Protein AF-A0A3N1PP78-F1 (afdb_monomer_lite)

Sequence (85 aa):
MKEDNRSQVVSVRLNAEQLEFLNRMKAEMENDMETEVAMATVIRRILSRYISKHQQGGGDRLRRFMELEARVATLESKLATLEKS

Organism: NCBI:txid584787

Radius of gyration: 23.82 Å; chains: 1; bounding box: 44×26×66 Å

Secondary structure (DSSP, 8-state):
---------------HHHHHHHHHHHHHHHHHHTS---HHHHHHHHHHHHHHHHHHHHHHHHHHHHHHHHHHHHHHHHHHHHTT-

Structure (mmCIF, N/CA/C/O backbone):
data_AF-A0A3N1PP78-F1
#
_entry.id   AF-A0A3N1PP78-F1
#
loop_
_atom_site.group_PDB
_atom_site.id
_atom_site.type_symbol
_atom_site.label_atom_id
_atom_site.label_alt_id
_atom_site.label_comp_id
_atom_site.label_asym_id
_atom_site.label_entity_id
_atom_site.label_seq_id
_atom_site.pdbx_PDB_ins_code
_atom_site.Cartn_x
_atom_site.Cartn_y
_atom_site.Cartn_z
_atom_site.occupancy
_atom_site.B_iso_or_equiv
_atom_site.auth_seq_id
_atom_site.auth_comp_id
_atom_site.auth_asym_id
_atom_site.auth_atom_id
_atom_site.pdbx_PDB_model_num
ATOM 1 N N . MET A 1 1 ? -8.806 4.423 -23.496 1.00 41.78 1 MET A N 1
ATOM 2 C CA . MET A 1 1 ? -9.026 3.174 -22.740 1.00 41.78 1 MET A CA 1
ATOM 3 C C . MET A 1 1 ? -9.284 3.556 -21.292 1.00 41.78 1 MET A C 1
ATOM 5 O O . MET A 1 1 ? -8.400 4.135 -20.679 1.00 41.78 1 MET A O 1
ATOM 9 N N . LYS A 1 2 ? -10.511 3.381 -20.789 1.00 46.28 2 LYS A N 1
ATOM 10 C CA . LYS A 1 2 ? -10.827 3.557 -19.364 1.00 46.28 2 LYS A CA 1
ATOM 11 C C . LYS A 1 2 ? -10.730 2.169 -18.748 1.00 46.28 2 LYS A C 1
ATOM 13 O O . LYS A 1 2 ? -11.661 1.390 -18.906 1.00 46.28 2 LYS A O 1
ATOM 18 N N . GLU A 1 3 ? -9.579 1.829 -18.180 1.00 51.59 3 GLU A N 1
ATOM 19 C CA . GLU A 1 3 ? -9.447 0.563 -17.466 1.00 51.59 3 GLU A CA 1
ATOM 20 C C . GLU A 1 3 ? -10.352 0.590 -16.232 1.00 51.59 3 GLU A C 1
ATOM 22 O O . GLU A 1 3 ? -10.356 1.541 -15.446 1.00 51.59 3 GLU A O 1
ATOM 27 N N . ASP A 1 4 ? -11.182 -0.444 -16.143 1.00 52.06 4 ASP A N 1
ATOM 28 C CA . ASP A 1 4 ? -12.057 -0.783 -15.035 1.00 52.06 4 ASP A CA 1
ATOM 29 C C . ASP A 1 4 ? -11.306 -0.689 -13.700 1.00 52.06 4 ASP A C 1
ATOM 31 O O . ASP A 1 4 ? -10.565 -1.591 -13.314 1.00 52.06 4 ASP A O 1
ATOM 35 N N . ASN A 1 5 ? -11.547 0.386 -12.951 1.00 58.81 5 ASN A N 1
ATOM 36 C CA . ASN A 1 5 ? -11.026 0.588 -11.599 1.00 58.81 5 ASN A CA 1
ATOM 37 C C . ASN A 1 5 ? -11.804 -0.286 -10.586 1.00 58.81 5 ASN A C 1
ATOM 39 O O . ASN A 1 5 ? -12.342 0.198 -9.589 1.00 58.81 5 ASN A O 1
ATOM 43 N N . ARG A 1 6 ? -11.970 -1.579 -10.890 1.00 63.16 6 ARG A N 1
ATOM 44 C CA . ARG A 1 6 ? -12.678 -2.535 -10.036 1.00 63.16 6 ARG A CA 1
ATOM 45 C C . ARG A 1 6 ? -11.755 -2.914 -8.887 1.00 63.16 6 ARG A C 1
ATOM 47 O O . ARG A 1 6 ? -10.706 -3.513 -9.103 1.00 63.16 6 ARG A O 1
ATOM 54 N N . SER A 1 7 ? -12.157 -2.577 -7.662 1.00 66.50 7 SER A N 1
ATOM 55 C CA . SER A 1 7 ? -11.496 -3.049 -6.444 1.00 66.50 7 SER A CA 1
ATOM 56 C C . SER A 1 7 ? -11.432 -4.577 -6.451 1.00 66.50 7 SER A C 1
ATOM 58 O O . SER A 1 7 ? -12.441 -5.250 -6.247 1.00 66.50 7 SER A O 1
ATOM 60 N N . GLN A 1 8 ? -10.246 -5.125 -6.704 1.00 78.25 8 GLN A N 1
ATOM 61 C CA . GLN A 1 8 ? -10.001 -6.559 -6.648 1.00 78.25 8 GLN A CA 1
ATOM 62 C C . GLN A 1 8 ? -9.933 -6.999 -5.182 1.00 78.25 8 GLN A C 1
ATOM 64 O O . GLN A 1 8 ? -9.133 -6.480 -4.403 1.00 78.25 8 GLN A O 1
ATOM 69 N N . VAL A 1 9 ? -10.773 -7.962 -4.801 1.00 80.81 9 VAL A N 1
ATOM 70 C CA . VAL A 1 9 ? -10.720 -8.591 -3.476 1.00 80.81 9 VAL A CA 1
ATOM 71 C C . VAL A 1 9 ? -9.774 -9.783 -3.551 1.00 80.81 9 VAL A C 1
ATOM 73 O O . VAL A 1 9 ? -9.946 -10.668 -4.387 1.00 80.81 9 VAL A O 1
ATOM 76 N N . VAL A 1 10 ? -8.770 -9.806 -2.676 1.00 84.12 10 VAL A N 1
ATOM 77 C CA . VAL A 1 10 ? -7.781 -10.886 -2.588 1.00 84.12 10 VAL A CA 1
ATOM 78 C C . VAL A 1 10 ? -7.862 -11.508 -1.199 1.00 84.12 10 VAL A C 1
ATOM 80 O O . VAL A 1 10 ? -7.809 -10.798 -0.197 1.00 84.12 10 VAL A O 1
ATOM 83 N N . SER A 1 11 ? -7.988 -12.835 -1.139 1.00 88.50 11 SER A N 1
ATOM 84 C CA . SER A 1 11 ? -7.902 -13.589 0.114 1.00 88.50 11 SER A CA 1
ATOM 85 C C . SER A 1 11 ? -6.460 -14.030 0.347 1.00 88.50 11 SER A C 1
ATOM 87 O O . SER A 1 11 ? -5.822 -14.574 -0.554 1.00 88.50 11 SER A O 1
ATOM 89 N N . VAL A 1 12 ? -5.947 -13.797 1.554 1.00 88.56 12 VAL A N 1
ATOM 90 C CA . VAL A 1 12 ? -4.584 -14.164 1.952 1.00 88.56 12 VAL A CA 1
ATOM 91 C C . VAL A 1 12 ? -4.665 -14.986 3.230 1.00 88.56 12 VAL A C 1
ATOM 93 O O . VAL A 1 12 ? -5.367 -14.616 4.169 1.00 88.56 12 VAL A O 1
ATOM 96 N N . ARG A 1 13 ? -3.945 -16.110 3.268 1.00 93.81 13 ARG A N 1
ATOM 97 C CA . ARG A 1 13 ? -3.783 -16.907 4.487 1.00 93.81 13 ARG A CA 1
ATOM 98 C C . ARG A 1 13 ? -2.572 -16.393 5.247 1.00 93.81 13 ARG A C 1
ATOM 100 O O . ARG A 1 13 ? -1.479 -16.350 4.690 1.00 93.81 13 ARG A O 1
ATOM 107 N N . LEU A 1 14 ? -2.790 -16.023 6.501 1.00 93.69 14 LEU A N 1
ATOM 108 C CA . LEU A 1 14 ? -1.760 -15.532 7.405 1.00 93.69 14 LEU A CA 1
ATOM 109 C C . LEU A 1 14 ? -1.629 -16.492 8.583 1.00 93.69 14 LEU A C 1
ATOM 111 O O . LEU A 1 14 ? -2.621 -17.073 9.028 1.00 93.69 14 LEU A O 1
ATOM 115 N N . ASN A 1 15 ? -0.407 -16.663 9.074 1.00 97.06 15 ASN A N 1
ATOM 116 C CA . ASN A 1 15 ? -0.172 -17.374 10.325 1.00 97.06 15 ASN A CA 1
ATOM 117 C C . ASN A 1 15 ? -0.462 -16.459 11.536 1.00 97.06 15 ASN A C 1
ATOM 119 O O . ASN A 1 15 ? -0.733 -15.264 11.384 1.00 97.06 15 ASN A O 1
ATOM 123 N N . ALA A 1 16 ? -0.424 -17.028 12.744 1.00 97.00 16 ALA A N 1
ATOM 124 C CA . ALA A 1 16 ? -0.732 -16.297 13.975 1.00 97.00 16 ALA A CA 1
ATOM 125 C C . ALA A 1 16 ? 0.210 -15.099 14.198 1.00 97.00 16 ALA A C 1
ATOM 127 O O . ALA A 1 16 ? -0.256 -13.991 14.449 1.00 97.00 16 ALA A O 1
ATOM 128 N N . GLU A 1 17 ? 1.516 -15.289 14.004 1.00 97.06 17 GLU A N 1
ATOM 129 C CA . GLU A 1 17 ? 2.527 -14.237 14.183 1.00 97.06 17 GLU A CA 1
ATOM 130 C C . GLU A 1 17 ? 2.314 -13.050 13.227 1.00 97.06 17 GLU A C 1
ATOM 132 O O . GLU A 1 17 ? 2.446 -11.887 13.611 1.00 97.06 17 GLU A O 1
ATOM 137 N N . GLN A 1 18 ? 1.942 -13.326 11.973 1.00 94.94 18 GLN A N 1
ATOM 138 C CA . GLN A 1 18 ? 1.629 -12.305 10.973 1.00 94.94 18 GLN A CA 1
ATOM 139 C C . GLN A 1 18 ? 0.363 -11.524 11.339 1.00 94.94 18 GLN A C 1
ATOM 141 O O . GLN A 1 18 ? 0.326 -10.305 11.163 1.00 94.94 18 GLN A O 1
ATOM 146 N N . LEU A 1 19 ? -0.664 -12.199 11.862 1.00 95.94 19 LEU A N 1
ATOM 147 C CA . LEU A 1 19 ? -1.885 -11.544 12.339 1.00 95.94 19 LEU A CA 1
ATOM 148 C C . LEU A 1 19 ? -1.607 -10.657 13.556 1.00 95.94 19 LEU A C 1
ATOM 150 O O . LEU A 1 19 ? -2.065 -9.517 13.596 1.00 95.94 19 LEU A O 1
ATOM 154 N N . GLU A 1 20 ? -0.817 -11.136 14.515 1.00 97.00 20 GLU A N 1
ATOM 155 C CA . GLU A 1 20 ? -0.401 -10.347 15.678 1.00 97.00 20 GLU A CA 1
ATOM 156 C C . GLU A 1 20 ? 0.411 -9.117 15.275 1.00 97.00 20 GLU A C 1
ATOM 158 O O . GLU A 1 20 ? 0.180 -8.020 15.787 1.00 97.00 20 GLU A O 1
ATOM 163 N N . PHE A 1 21 ? 1.333 -9.265 14.323 1.00 95.69 21 PHE A N 1
ATOM 164 C CA . PHE A 1 21 ? 2.074 -8.140 13.764 1.00 95.69 21 PHE A CA 1
ATOM 165 C C . PHE A 1 21 ? 1.141 -7.075 13.170 1.00 95.69 21 PHE A C 1
ATOM 167 O O . PHE A 1 21 ? 1.268 -5.896 13.505 1.00 95.69 21 PHE A O 1
ATOM 174 N N . LEU A 1 22 ? 0.174 -7.482 12.343 1.00 95.88 22 LEU A N 1
ATOM 175 C CA . LEU A 1 22 ? -0.792 -6.560 11.746 1.00 95.88 22 LEU A CA 1
ATOM 176 C C . LEU A 1 22 ? -1.685 -5.885 12.795 1.00 95.88 22 LEU A C 1
ATOM 178 O O . LEU A 1 22 ? -1.947 -4.688 12.690 1.00 95.88 22 LEU A O 1
ATOM 182 N N . ASN A 1 23 ? -2.114 -6.619 13.823 1.00 96.62 23 ASN A N 1
ATOM 183 C CA . ASN A 1 23 ? -2.922 -6.072 14.913 1.00 96.62 23 ASN A CA 1
ATOM 184 C C . ASN A 1 23 ? -2.147 -5.053 15.758 1.00 96.62 23 ASN A C 1
ATOM 186 O O . ASN A 1 23 ? -2.706 -4.014 16.100 1.00 96.62 23 ASN A O 1
ATOM 190 N N . ARG A 1 24 ? -0.859 -5.297 16.042 1.00 97.50 24 ARG A N 1
ATOM 191 C CA . ARG A 1 24 ? -0.001 -4.308 16.718 1.00 97.50 24 ARG A CA 1
ATOM 192 C C . ARG A 1 24 ? 0.143 -3.035 15.893 1.00 97.50 24 ARG A C 1
ATOM 194 O O . ARG A 1 24 ? -0.093 -1.951 16.409 1.00 97.50 24 ARG A O 1
ATOM 201 N N . MET A 1 25 ? 0.430 -3.170 14.597 1.00 95.56 25 MET A N 1
ATOM 202 C CA . MET A 1 25 ? 0.510 -2.015 13.699 1.00 95.56 25 MET A CA 1
ATOM 203 C C . MET A 1 25 ? -0.809 -1.240 13.611 1.00 95.56 25 MET A C 1
ATOM 205 O O . MET A 1 25 ? -0.790 -0.014 13.531 1.00 95.56 25 MET A O 1
ATOM 209 N N . LYS A 1 26 ? -1.953 -1.936 13.610 1.00 94.94 26 LYS A N 1
ATOM 210 C CA . LYS A 1 26 ? -3.274 -1.299 13.667 1.00 94.94 26 LYS A CA 1
ATOM 211 C C . LYS A 1 26 ? -3.415 -0.481 14.949 1.00 94.94 26 LYS A C 1
ATOM 213 O O . LYS A 1 26 ? -3.713 0.699 14.851 1.00 94.94 26 LYS A O 1
ATOM 218 N N . ALA A 1 27 ? -3.135 -1.071 16.110 1.00 96.50 27 ALA A N 1
ATOM 219 C CA . ALA A 1 27 ? -3.252 -0.390 17.398 1.00 96.50 27 ALA A CA 1
ATOM 220 C C . ALA A 1 27 ? -2.344 0.849 17.501 1.00 96.50 27 ALA A C 1
ATOM 222 O O . ALA A 1 27 ? -2.791 1.896 17.957 1.00 96.50 27 ALA A O 1
ATOM 223 N N . GLU A 1 28 ? -1.099 0.758 17.024 1.00 95.25 28 GLU A N 1
ATOM 224 C CA . GLU A 1 28 ? -0.186 1.908 16.946 1.00 95.25 28 GLU A CA 1
ATOM 225 C C . GLU A 1 28 ? -0.775 3.031 16.082 1.00 95.25 28 GLU A C 1
ATOM 227 O O . GLU A 1 28 ? -0.800 4.187 16.492 1.00 95.25 28 GLU A O 1
ATOM 232 N N . MET A 1 29 ? -1.317 2.693 14.908 1.00 91.50 29 MET A N 1
ATOM 233 C CA . MET A 1 29 ? -1.934 3.678 14.017 1.00 91.50 29 MET A CA 1
ATOM 234 C C . MET A 1 29 ? -3.205 4.299 14.595 1.00 91.50 29 MET A C 1
ATOM 236 O O . MET A 1 29 ? -3.438 5.487 14.392 1.00 91.50 29 MET A O 1
ATOM 240 N N . GLU A 1 30 ? -4.028 3.511 15.282 1.00 96.25 30 GLU A N 1
ATOM 241 C CA . GLU A 1 30 ? -5.246 4.000 15.931 1.00 96.25 30 GLU A CA 1
ATOM 242 C C . GLU A 1 30 ? -4.921 4.951 17.080 1.00 96.25 30 GLU A C 1
ATOM 244 O O . GLU A 1 30 ? -5.599 5.961 17.252 1.00 96.25 30 GLU A O 1
ATOM 249 N N . ASN A 1 31 ? -3.846 4.665 17.817 1.00 95.81 31 ASN A N 1
ATOM 250 C CA . ASN A 1 31 ? -3.340 5.541 18.861 1.00 95.81 31 ASN A CA 1
ATOM 251 C C . ASN A 1 31 ? -2.769 6.846 18.283 1.00 95.81 31 ASN A C 1
ATOM 253 O O . ASN A 1 31 ? -3.096 7.919 18.773 1.00 95.81 31 ASN A O 1
ATOM 257 N N . ASP A 1 32 ? -1.970 6.770 17.214 1.00 91.81 32 ASP A N 1
ATOM 258 C CA . ASP A 1 32 ? -1.371 7.949 16.571 1.00 91.81 32 ASP A CA 1
ATOM 259 C C . ASP A 1 32 ? -2.413 8.888 15.942 1.00 91.81 32 ASP A C 1
ATOM 261 O O . ASP A 1 32 ? -2.205 10.098 15.866 1.00 91.81 32 ASP A O 1
ATOM 265 N N . MET A 1 33 ? -3.506 8.326 15.422 1.00 90.00 33 MET A N 1
ATOM 266 C CA . MET A 1 33 ? -4.555 9.073 14.723 1.00 90.00 33 MET A CA 1
ATOM 267 C C . MET A 1 33 ? -5.775 9.366 15.602 1.00 90.00 33 MET A C 1
ATOM 269 O O . MET A 1 33 ? -6.711 10.006 15.121 1.00 90.00 33 MET A O 1
ATOM 273 N N . GLU A 1 34 ? -5.782 8.868 16.842 1.00 94.12 34 GLU A N 1
ATOM 274 C CA . GLU A 1 34 ? -6.906 8.934 17.786 1.00 94.12 34 GLU A CA 1
ATOM 275 C C . GLU A 1 34 ? -8.241 8.484 17.157 1.00 94.12 34 GLU A C 1
ATOM 277 O O . GLU A 1 34 ? -9.315 9.024 17.432 1.00 94.12 34 GLU A O 1
ATOM 282 N N . THR A 1 35 ? -8.187 7.500 16.254 1.00 91.56 35 THR A N 1
ATOM 283 C CA . THR A 1 35 ? -9.351 7.043 15.487 1.00 91.56 35 THR A CA 1
A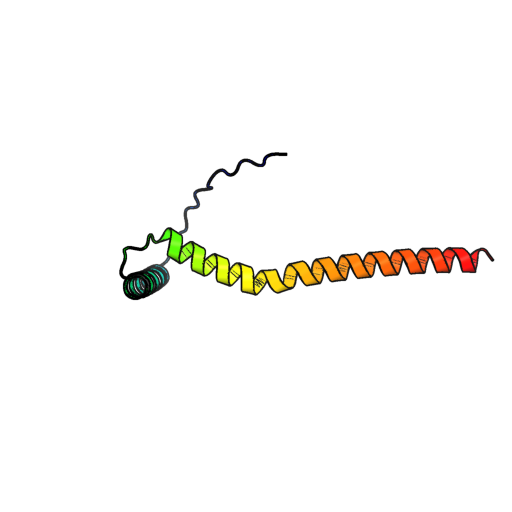TOM 284 C C . THR A 1 35 ? -9.227 5.584 15.080 1.00 91.56 35 THR A C 1
ATOM 286 O O . THR A 1 35 ? -8.126 5.053 14.987 1.00 91.56 35 THR A O 1
ATOM 289 N N . GLU A 1 36 ? -10.356 4.932 14.804 1.00 93.56 36 GLU A N 1
ATOM 290 C CA . GLU A 1 36 ? -10.374 3.546 14.341 1.00 93.56 36 GLU A CA 1
ATOM 291 C C . GLU A 1 36 ? -9.840 3.439 12.902 1.00 93.56 36 GLU A C 1
ATOM 293 O O . GLU A 1 36 ? -10.225 4.193 12.004 1.00 93.56 36 GLU A O 1
ATOM 298 N N . VAL A 1 37 ? -8.962 2.466 12.659 1.00 92.19 37 VAL A N 1
ATOM 299 C CA . VAL A 1 37 ? -8.293 2.272 11.370 1.00 92.19 37 VAL A CA 1
ATOM 300 C C . VAL A 1 37 ? -8.608 0.885 10.835 1.00 92.19 37 VAL A C 1
ATOM 302 O O . VAL A 1 37 ? -8.199 -0.132 11.386 1.00 92.19 37 VAL A O 1
ATOM 305 N N . ALA A 1 38 ? -9.264 0.815 9.678 1.00 93.44 38 ALA A N 1
ATOM 306 C CA . ALA A 1 38 ? -9.515 -0.463 9.019 1.00 93.44 38 ALA A CA 1
ATOM 307 C C . ALA A 1 38 ? -8.205 -1.214 8.705 1.00 93.44 38 ALA A C 1
ATOM 309 O O . ALA A 1 38 ? -7.242 -0.636 8.194 1.00 93.44 38 ALA A O 1
ATOM 310 N N . MET A 1 39 ? -8.195 -2.538 8.899 1.00 92.75 39 MET A N 1
ATOM 311 C CA . MET A 1 39 ? -7.026 -3.385 8.608 1.00 92.75 39 MET A CA 1
ATOM 312 C C . MET A 1 39 ? -6.541 -3.246 7.152 1.00 92.75 39 MET A C 1
ATOM 314 O O . MET A 1 39 ? -5.343 -3.267 6.872 1.00 92.75 39 MET A O 1
ATOM 318 N N . ALA A 1 40 ? -7.463 -3.015 6.213 1.00 88.81 40 ALA A N 1
ATOM 319 C CA . ALA A 1 40 ? -7.133 -2.749 4.814 1.00 88.81 40 ALA A CA 1
ATOM 320 C C . ALA A 1 40 ? -6.221 -1.518 4.636 1.00 88.81 40 ALA A C 1
ATOM 322 O O . ALA A 1 40 ? -5.363 -1.510 3.753 1.00 88.81 40 ALA A O 1
ATOM 323 N N . THR A 1 41 ? -6.366 -0.495 5.479 1.00 89.81 41 THR A N 1
ATOM 324 C CA . THR A 1 41 ? -5.524 0.710 5.470 1.00 89.81 41 THR A C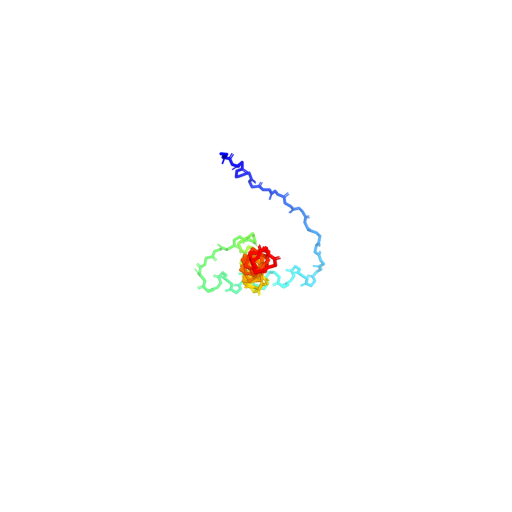A 1
ATOM 325 C C . THR A 1 41 ? -4.111 0.396 5.948 1.00 89.81 41 THR A C 1
ATOM 327 O O . THR A 1 41 ? -3.143 0.827 5.318 1.00 89.81 41 THR A O 1
ATOM 330 N N . VAL A 1 42 ? -3.981 -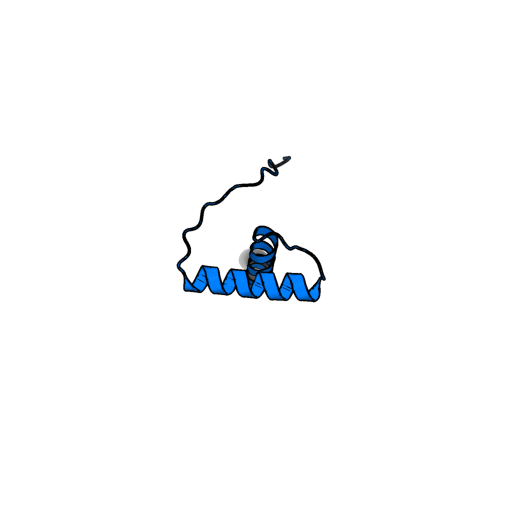0.411 7.006 1.00 91.12 42 VAL A N 1
ATOM 331 C CA . VAL A 1 42 ? -2.685 -0.883 7.522 1.00 91.12 42 VAL A CA 1
ATOM 332 C C . VAL A 1 42 ? -1.950 -1.678 6.442 1.00 91.12 42 VAL A C 1
ATOM 334 O O . VAL A 1 42 ? -0.815 -1.351 6.089 1.00 91.12 42 VAL A O 1
ATOM 337 N N . ILE A 1 43 ? -2.630 -2.655 5.832 1.00 91.19 43 ILE A N 1
ATOM 338 C CA . ILE A 1 43 ? -2.079 -3.476 4.744 1.00 91.19 43 ILE A CA 1
ATOM 339 C C . ILE A 1 43 ? -1.670 -2.596 3.558 1.00 91.19 43 ILE A C 1
ATOM 341 O O . ILE A 1 43 ? -0.556 -2.726 3.049 1.00 91.19 43 ILE A O 1
ATOM 345 N N . ARG A 1 44 ? -2.523 -1.649 3.145 1.00 87.56 44 ARG A N 1
ATOM 346 C CA . ARG A 1 44 ? -2.207 -0.712 2.059 1.00 87.56 44 ARG A CA 1
ATOM 347 C C . ARG A 1 44 ? -0.963 0.113 2.377 1.00 87.56 44 ARG A C 1
ATOM 349 O O . ARG A 1 44 ? -0.126 0.279 1.500 1.00 87.56 44 ARG A O 1
ATOM 356 N N . ARG A 1 45 ? -0.795 0.597 3.611 1.00 86.75 45 ARG A N 1
ATOM 357 C CA . ARG A 1 45 ? 0.390 1.366 4.029 1.00 86.75 45 ARG A CA 1
ATOM 358 C C . ARG A 1 45 ? 1.669 0.532 3.935 1.00 86.75 45 ARG A C 1
ATOM 360 O O . ARG A 1 45 ? 2.674 1.025 3.420 1.00 86.75 45 ARG A O 1
ATOM 367 N N . ILE A 1 46 ? 1.628 -0.715 4.405 1.00 89.12 46 ILE A N 1
ATOM 368 C CA . ILE A 1 46 ? 2.756 -1.655 4.326 1.00 89.12 46 ILE A CA 1
ATOM 369 C C . ILE A 1 46 ? 3.119 -1.911 2.860 1.00 89.12 46 ILE A C 1
ATOM 371 O O . ILE A 1 46 ? 4.277 -1.741 2.476 1.00 89.12 46 ILE A O 1
ATOM 375 N N . LEU A 1 47 ? 2.128 -2.252 2.031 1.00 86.75 47 LEU A N 1
ATOM 376 C CA . LEU A 1 47 ? 2.330 -2.518 0.609 1.00 86.75 47 LEU A CA 1
ATOM 377 C C . LEU A 1 47 ? 2.843 -1.286 -0.130 1.00 86.75 47 LEU A C 1
ATOM 379 O O . LEU A 1 47 ? 3.805 -1.406 -0.874 1.00 86.75 47 LEU A O 1
ATOM 383 N N . SER A 1 48 ? 2.290 -0.097 0.114 1.00 84.38 48 SER A N 1
ATOM 384 C CA . SER A 1 48 ? 2.784 1.143 -0.491 1.00 84.38 48 SER A CA 1
ATOM 385 C C . SER A 1 48 ? 4.239 1.415 -0.120 1.00 84.38 48 SER A C 1
ATOM 387 O O . SER A 1 48 ? 5.020 1.792 -0.984 1.00 84.38 48 SER A O 1
ATOM 389 N N . ARG A 1 49 ? 4.652 1.189 1.135 1.00 83.94 49 ARG A N 1
ATOM 390 C CA . ARG A 1 49 ? 6.064 1.332 1.533 1.00 83.94 49 ARG A CA 1
ATOM 391 C C . ARG A 1 49 ? 6.957 0.301 0.854 1.00 83.94 49 ARG A C 1
ATOM 393 O O . ARG A 1 49 ? 8.038 0.658 0.393 1.00 83.94 49 ARG A O 1
ATOM 400 N N . TYR A 1 50 ? 6.512 -0.950 0.782 1.00 83.19 50 TYR A N 1
ATOM 401 C CA . TYR A 1 50 ? 7.234 -2.017 0.094 1.00 83.19 50 TYR A CA 1
ATOM 402 C C . TYR A 1 50 ? 7.390 -1.697 -1.397 1.00 83.19 50 TYR A C 1
ATOM 404 O O . TYR A 1 50 ? 8.502 -1.670 -1.915 1.00 83.19 50 TYR A O 1
ATOM 412 N N . ILE A 1 51 ? 6.291 -1.356 -2.067 1.00 77.94 51 ILE A N 1
ATOM 413 C CA . ILE A 1 51 ? 6.255 -0.956 -3.472 1.00 77.94 51 ILE A CA 1
ATOM 414 C C . ILE A 1 51 ? 7.157 0.253 -3.696 1.00 77.94 51 ILE A C 1
ATOM 416 O O . ILE A 1 51 ? 8.032 0.176 -4.543 1.00 77.94 51 ILE A O 1
ATOM 420 N N . SER A 1 52 ? 7.045 1.326 -2.912 1.00 76.00 52 SER A N 1
ATOM 421 C CA . SER A 1 52 ? 7.920 2.497 -3.056 1.00 76.00 52 SER A CA 1
ATOM 422 C C . SER A 1 52 ? 9.397 2.142 -2.877 1.00 76.00 52 SER A C 1
ATOM 424 O O . SER A 1 52 ? 10.230 2.564 -3.675 1.00 76.00 52 SER A O 1
ATOM 426 N N . LYS A 1 53 ? 9.732 1.311 -1.881 1.00 76.31 53 LYS A N 1
ATOM 427 C CA . LYS A 1 53 ? 11.109 0.871 -1.616 1.00 76.31 53 LYS A CA 1
ATOM 428 C C . LYS A 1 53 ? 11.674 -0.014 -2.734 1.00 76.31 53 LYS A C 1
ATOM 430 O O . LYS A 1 53 ? 12.864 0.060 -3.022 1.00 76.31 53 LYS A O 1
ATOM 435 N N . HIS A 1 54 ? 10.843 -0.845 -3.363 1.00 69.44 54 HIS A N 1
ATOM 436 C CA . HIS A 1 54 ? 11.283 -1.833 -4.353 1.00 69.44 54 HIS A CA 1
ATOM 437 C C . HIS A 1 54 ? 11.075 -1.397 -5.815 1.00 69.44 54 HIS A C 1
ATOM 439 O O . HIS A 1 54 ? 11.815 -1.844 -6.691 1.00 69.44 54 HIS A O 1
ATOM 445 N N . GLN A 1 55 ? 10.140 -0.490 -6.100 1.00 65.25 55 GLN A N 1
ATOM 446 C CA . GLN A 1 55 ? 9.868 0.034 -7.444 1.00 65.25 55 GLN A CA 1
ATOM 447 C C . GLN A 1 55 ? 10.633 1.318 -7.777 1.00 65.25 55 GLN A C 1
ATOM 449 O O . GLN A 1 55 ? 10.846 1.574 -8.963 1.00 65.25 55 GLN A O 1
ATOM 454 N N . GLN A 1 56 ? 11.157 2.068 -6.797 1.00 54.75 56 GLN A N 1
ATOM 455 C CA . GLN A 1 56 ? 12.100 3.161 -7.094 1.00 54.75 56 GLN A CA 1
ATOM 456 C C . GLN A 1 56 ? 13.359 2.670 -7.842 1.00 54.75 56 GLN A C 1
ATOM 458 O O . GLN A 1 56 ? 13.968 3.436 -8.580 1.00 54.75 56 GLN A O 1
ATOM 463 N N . GLY A 1 57 ? 13.705 1.379 -7.755 1.00 54.88 57 GLY A N 1
ATOM 464 C CA . GLY A 1 57 ? 14.772 0.770 -8.561 1.00 54.88 57 GLY A CA 1
ATOM 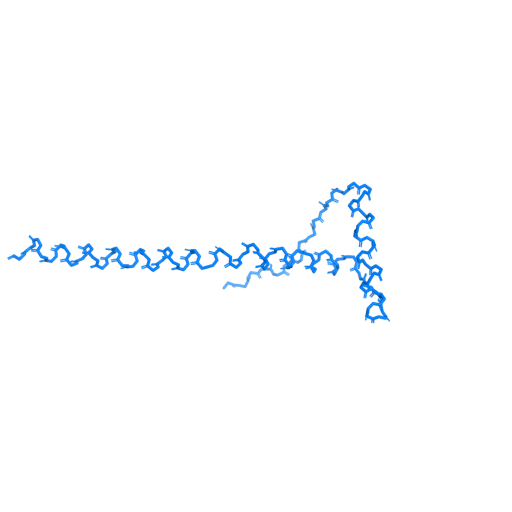465 C C . GLY A 1 57 ? 14.334 0.194 -9.917 1.00 54.88 57 GLY A C 1
ATOM 466 O O . GLY A 1 57 ? 15.185 -0.291 -10.661 1.00 54.88 57 GLY A O 1
ATOM 467 N N . GLY A 1 58 ? 13.037 0.160 -10.236 1.00 54.25 58 GLY A N 1
ATOM 468 C CA . GLY A 1 58 ? 12.502 -0.409 -11.482 1.00 54.25 58 GLY A CA 1
ATOM 469 C C . GLY A 1 58 ? 12.340 0.635 -12.586 1.00 54.25 58 GLY A C 1
ATOM 470 O O . GLY A 1 58 ? 12.809 0.426 -13.702 1.00 54.25 58 GLY A O 1
ATOM 471 N N . GLY A 1 59 ? 11.758 1.791 -12.249 1.00 59.31 59 GLY A N 1
ATOM 472 C CA . GLY A 1 59 ? 11.558 2.893 -13.197 1.00 59.31 59 GLY A CA 1
ATOM 473 C C . GLY A 1 59 ? 12.868 3.501 -13.701 1.00 59.31 59 GLY A C 1
ATOM 474 O O . GLY A 1 59 ? 13.003 3.769 -14.890 1.00 59.31 59 GLY A O 1
ATOM 475 N N . ASP A 1 60 ? 13.873 3.637 -12.832 1.00 62.28 60 ASP A N 1
ATOM 476 C CA . ASP A 1 60 ? 15.171 4.199 -13.225 1.00 62.28 60 ASP A CA 1
ATOM 477 C C . ASP A 1 60 ? 16.019 3.202 -14.038 1.00 62.28 60 ASP A C 1
ATOM 479 O O . ASP A 1 60 ? 16.770 3.598 -14.926 1.00 62.28 60 ASP A O 1
ATOM 483 N N . ARG A 1 61 ? 15.844 1.889 -13.816 1.00 64.81 61 ARG A N 1
ATOM 484 C CA . ARG A 1 61 ? 16.447 0.850 -14.669 1.00 64.81 61 ARG A CA 1
ATOM 485 C C . ARG A 1 61 ? 15.807 0.797 -16.048 1.00 64.81 61 ARG A C 1
ATOM 487 O O . ARG A 1 61 ? 16.541 0.735 -17.026 1.00 64.81 61 ARG A O 1
ATOM 494 N N . LEU A 1 62 ? 14.478 0.857 -16.134 1.00 67.31 62 LEU A N 1
ATOM 495 C CA . LEU A 1 62 ? 13.774 0.879 -17.41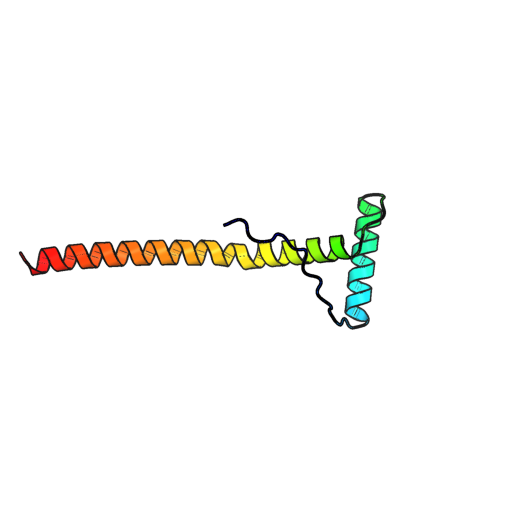6 1.00 67.31 62 LEU A CA 1
ATOM 496 C C . LEU A 1 62 ? 14.101 2.156 -18.204 1.00 67.31 62 LEU A C 1
ATOM 498 O O . LEU A 1 62 ? 14.418 2.077 -19.385 1.00 67.31 62 LEU A O 1
ATOM 502 N N . ARG A 1 63 ? 14.142 3.318 -17.536 1.00 73.94 63 ARG A N 1
ATOM 503 C CA . ARG A 1 63 ? 14.569 4.585 -18.147 1.00 73.94 63 ARG A CA 1
ATOM 504 C C . ARG A 1 63 ? 16.011 4.519 -18.656 1.00 73.94 63 ARG A C 1
ATOM 506 O O . ARG A 1 63 ? 16.262 4.877 -19.801 1.00 73.94 63 ARG A O 1
ATOM 513 N N . ARG A 1 64 ? 16.948 4.006 -17.848 1.00 75.94 64 ARG A N 1
ATOM 514 C CA . ARG A 1 64 ? 18.346 3.794 -18.269 1.00 75.94 64 ARG A CA 1
ATOM 515 C C . ARG A 1 64 ? 18.468 2.808 -19.427 1.00 75.94 64 ARG A C 1
ATOM 517 O O . ARG A 1 64 ? 19.311 3.006 -20.292 1.00 75.94 64 ARG A O 1
ATOM 524 N N . PHE A 1 65 ? 17.649 1.760 -19.446 1.00 77.25 65 PHE A N 1
ATOM 525 C CA . PHE A 1 65 ? 17.624 0.790 -20.537 1.00 77.25 65 PHE A CA 1
ATOM 526 C C . PHE A 1 65 ? 17.166 1.443 -21.848 1.00 77.25 65 PHE A C 1
ATOM 528 O O . PHE A 1 65 ? 17.867 1.331 -22.847 1.00 77.25 65 PHE A O 1
ATOM 535 N N . MET A 1 66 ? 16.079 2.221 -21.819 1.00 77.50 66 MET A N 1
ATOM 536 C CA . MET A 1 66 ? 15.598 2.971 -22.988 1.00 77.50 66 MET A CA 1
ATOM 537 C C . MET A 1 66 ? 16.613 4.023 -23.471 1.00 77.50 66 MET A C 1
ATOM 539 O O . MET A 1 66 ? 16.810 4.197 -24.672 1.00 77.50 66 MET A O 1
ATOM 543 N N . GLU A 1 67 ? 17.301 4.712 -22.553 1.00 87.38 67 GLU A N 1
ATOM 54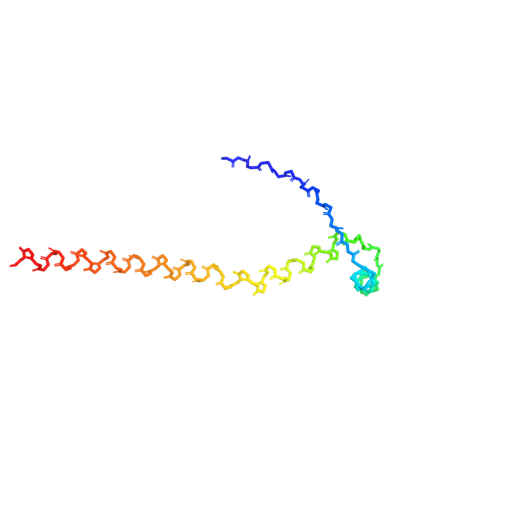4 C CA . GLU A 1 67 ? 18.377 5.655 -22.899 1.00 87.38 67 GLU A CA 1
ATOM 545 C C . GLU A 1 67 ? 19.580 4.957 -23.551 1.00 87.38 67 GLU A C 1
ATOM 547 O O . GLU A 1 67 ? 20.190 5.502 -24.476 1.00 87.38 67 GLU A O 1
ATOM 552 N N . LEU A 1 68 ? 19.930 3.755 -23.086 1.00 89.12 68 LEU A N 1
ATOM 553 C CA . LEU A 1 68 ? 20.994 2.947 -23.677 1.00 89.12 68 LEU A CA 1
ATOM 554 C C . LEU A 1 68 ? 20.605 2.434 -25.067 1.00 89.12 68 LEU A C 1
ATOM 556 O O . LEU A 1 68 ? 21.408 2.581 -25.985 1.00 89.12 68 LEU A O 1
ATOM 560 N N . GLU A 1 69 ? 19.385 1.923 -25.251 1.00 86.00 69 GLU A N 1
ATOM 561 C CA . GLU A 1 69 ? 18.856 1.523 -26.566 1.00 86.00 69 GLU A CA 1
ATOM 562 C C . GLU A 1 69 ? 18.921 2.675 -27.578 1.00 86.00 69 GLU A C 1
ATOM 564 O O . GLU A 1 69 ? 19.443 2.508 -28.681 1.00 86.00 69 GLU A O 1
ATOM 569 N N . ALA A 1 70 ? 18.482 3.877 -27.190 1.00 85.94 70 ALA A N 1
ATOM 570 C CA . ALA A 1 70 ? 18.525 5.048 -28.064 1.00 85.94 70 ALA A CA 1
ATOM 571 C C . ALA A 1 70 ? 19.963 5.451 -28.450 1.00 85.94 70 ALA A C 1
ATOM 573 O O . ALA A 1 70 ? 20.226 5.845 -29.594 1.00 85.94 70 ALA A O 1
ATOM 574 N N . ARG A 1 71 ? 20.921 5.339 -27.516 1.00 91.94 71 ARG A N 1
ATOM 575 C CA . ARG A 1 71 ? 22.343 5.610 -27.798 1.00 91.94 71 ARG A CA 1
ATOM 576 C C . ARG A 1 71 ? 22.947 4.566 -28.730 1.00 91.94 71 ARG A C 1
ATOM 578 O O . ARG A 1 71 ? 23.697 4.958 -29.620 1.00 91.94 71 ARG A O 1
ATOM 585 N N . VAL A 1 72 ? 22.617 3.286 -28.556 1.00 90.38 72 VAL A N 1
ATOM 586 C CA . VAL A 1 72 ? 23.070 2.206 -29.448 1.00 90.38 72 VAL A CA 1
ATOM 587 C C . VAL A 1 72 ? 22.549 2.440 -30.863 1.00 90.38 72 VAL A C 1
ATOM 589 O O . VAL A 1 72 ? 23.362 2.554 -31.774 1.00 90.38 72 VAL A O 1
ATOM 592 N N . ALA A 1 73 ? 21.246 2.675 -31.036 1.00 86.06 73 ALA A N 1
ATOM 593 C CA . ALA A 1 73 ? 20.657 2.953 -32.350 1.00 86.06 73 ALA A CA 1
ATOM 594 C C . ALA A 1 73 ? 21.303 4.170 -33.047 1.00 86.06 73 ALA A C 1
ATOM 596 O O . ALA A 1 73 ? 21.555 4.172 -34.253 1.00 86.06 73 ALA A O 1
ATOM 597 N N . THR A 1 74 ? 21.632 5.213 -32.276 1.00 89.69 74 THR A N 1
ATOM 598 C CA . THR A 1 74 ? 22.338 6.395 -32.796 1.00 89.69 74 THR A CA 1
ATOM 599 C C . THR A 1 74 ? 23.763 6.061 -33.248 1.00 89.69 74 THR A C 1
ATOM 601 O O . THR A 1 74 ? 24.228 6.579 -34.265 1.00 89.69 74 THR A O 1
ATOM 604 N N . LEU A 1 75 ? 24.481 5.228 -32.492 1.00 91.44 75 LEU A N 1
ATOM 605 C CA . LEU A 1 75 ? 25.842 4.810 -32.828 1.00 91.44 75 LEU A CA 1
ATOM 606 C C . LEU A 1 75 ? 25.861 3.882 -34.044 1.00 91.44 75 LEU A C 1
ATOM 608 O O . LEU A 1 75 ? 26.689 4.087 -34.925 1.00 91.44 75 LEU A O 1
ATOM 612 N N . GLU A 1 76 ? 24.925 2.940 -34.138 1.00 89.62 76 GLU A N 1
ATOM 613 C CA . GLU A 1 76 ? 24.753 2.059 -35.299 1.00 89.62 76 GLU A CA 1
ATOM 614 C C . GLU A 1 76 ? 24.458 2.860 -36.571 1.00 89.62 76 GLU A C 1
ATOM 616 O O . GLU A 1 76 ? 25.076 2.632 -37.609 1.00 89.62 76 GLU A O 1
ATOM 621 N N . SER A 1 77 ? 23.587 3.871 -36.486 1.00 85.56 77 SER A N 1
ATOM 622 C CA . SER A 1 77 ? 23.308 4.767 -37.614 1.00 85.56 77 SER A CA 1
ATOM 623 C C . SER A 1 77 ? 24.545 5.563 -38.051 1.00 85.56 77 SER A C 1
ATOM 625 O O . SER A 1 77 ? 24.807 5.696 -39.251 1.00 85.56 77 SER A O 1
ATOM 627 N N . LYS A 1 78 ? 25.342 6.066 -37.100 1.00 89.25 78 LYS A N 1
ATOM 628 C CA . LYS A 1 78 ? 26.597 6.773 -37.402 1.00 89.25 78 LYS A CA 1
ATOM 629 C C . LYS A 1 78 ? 27.645 5.847 -38.013 1.00 89.25 78 LYS A C 1
ATOM 631 O O . LYS A 1 78 ? 28.290 6.242 -38.979 1.00 89.25 78 LYS A O 1
ATOM 636 N N . LEU A 1 79 ? 27.786 4.630 -37.488 1.00 88.38 79 LEU A N 1
ATOM 637 C CA . LEU A 1 79 ? 28.702 3.622 -38.017 1.00 88.38 79 LEU A CA 1
ATOM 638 C C . LEU A 1 79 ? 28.326 3.251 -39.455 1.00 88.38 79 LEU A C 1
ATOM 640 O O . LEU A 1 79 ? 29.163 3.353 -40.342 1.00 88.38 79 LEU A O 1
ATOM 644 N N . ALA A 1 80 ? 27.047 2.971 -39.715 1.00 82.50 80 ALA A N 1
ATOM 645 C CA . ALA A 1 80 ? 26.557 2.664 -41.058 1.00 82.50 80 ALA A CA 1
ATOM 646 C C . ALA A 1 80 ? 26.740 3.822 -42.056 1.00 82.50 80 ALA A C 1
ATOM 648 O O . ALA A 1 80 ? 26.786 3.599 -43.264 1.00 82.50 80 ALA A O 1
ATOM 649 N N . THR A 1 81 ? 26.812 5.066 -41.574 1.00 83.12 81 THR A N 1
ATOM 650 C CA . THR A 1 81 ? 27.098 6.239 -42.414 1.00 83.12 81 THR A CA 1
ATOM 651 C C . THR A 1 81 ? 28.594 6.353 -42.719 1.00 83.12 81 THR A C 1
ATOM 653 O O . THR A 1 81 ? 28.957 6.693 -43.839 1.00 83.12 81 THR A O 1
ATOM 656 N N . LEU A 1 82 ? 29.458 6.032 -41.751 1.00 79.12 82 LEU A N 1
ATOM 657 C CA . LEU A 1 82 ? 30.914 6.006 -41.925 1.00 79.12 82 LEU A CA 1
ATOM 658 C C . LEU A 1 82 ? 31.381 4.844 -42.809 1.00 79.12 82 LEU A C 1
ATOM 660 O O . LEU A 1 82 ? 32.289 5.028 -43.601 1.00 79.12 82 LEU A O 1
ATOM 664 N N . GLU A 1 83 ? 30.753 3.672 -42.712 1.00 78.00 83 GLU A N 1
ATOM 665 C CA . GLU A 1 83 ? 31.071 2.499 -43.545 1.00 78.00 83 GLU A CA 1
ATOM 666 C C . GLU A 1 83 ? 30.622 2.646 -45.008 1.00 78.00 83 GLU A C 1
ATOM 668 O O . GLU A 1 83 ? 31.063 1.895 -45.875 1.00 78.00 83 GLU A O 1
ATOM 673 N N . LYS A 1 84 ? 29.722 3.596 -45.289 1.00 65.25 84 LYS A N 1
ATOM 674 C CA . LYS A 1 84 ? 29.243 3.909 -46.644 1.00 65.25 84 LYS A CA 1
ATOM 675 C C . LYS A 1 84 ? 30.002 5.059 -47.308 1.00 65.25 84 LYS A C 1
ATOM 677 O O . LYS A 1 84 ? 29.714 5.348 -48.470 1.00 65.25 84 LYS A O 1
ATOM 682 N N . SER A 1 85 ? 30.895 5.725 -46.578 1.00 53.66 85 SER A N 1
ATOM 683 C CA . SER A 1 85 ? 31.677 6.867 -47.053 1.00 53.66 85 SER A CA 1
ATOM 684 C C . SER A 1 85 ? 33.118 6.476 -47.335 1.00 53.66 85 SER A C 1
ATOM 686 O O . SER A 1 85 ? 33.716 7.200 -48.160 1.00 53.66 85 SER A O 1
#

pLDDT: mean 82.35, std 14.09, range [41.78, 97.5]

Foldseek 3Di:
DPPPPDPDDDDDDDDPVRVVVLVVQQVVVCVVVVHHDDSVNSVVVVVVVVCCVPCVVVVVVVVVVVVVVVVVVVVVVVVVVVVVD